Protein AF-A0A7K2KNV4-F1 (afdb_monomer_lite)

Sequence (70 aa):
MSGERTTATADPYFPDHGDSRYRVHRYELALEYRPGPNRLAGTARLSAIAGRAPLTEFQLNLSDFRVGRI

Secondary structure (DSSP, 8-state):
--------PPPSS-TTS--TTEEEEEEEEEEEEETTTTEEEEEEEEEEEE-SS--S-------S------

Structure (mmCIF, N/CA/C/O backbone):
data_AF-A0A7K2KNV4-F1
#
_entry.id   AF-A0A7K2KNV4-F1
#
loop_
_atom_site.group_PDB
_atom_site.id
_atom_site.type_symbol
_atom_site.label_atom_id
_atom_site.label_alt_id
_atom_site.label_comp_id
_atom_site.label_asym_id
_atom_site.label_entity_id
_atom_site.label_seq_id
_atom_site.pdbx_PDB_ins_code
_atom_site.Cartn_x
_atom_site.Cartn_y
_atom_site.Cartn_z
_atom_site.occupancy
_atom_site.B_iso_or_equiv
_atom_site.auth_seq_id
_atom_site.auth_comp_id
_atom_site.auth_asym_id
_atom_site.auth_atom_id
_atom_site.pdbx_PDB_model_num
ATOM 1 N N . MET A 1 1 ? 27.594 -16.954 -22.021 1.00 36.84 1 MET A N 1
ATOM 2 C CA . MET A 1 1 ? 27.001 -17.222 -20.695 1.00 36.84 1 MET A CA 1
ATOM 3 C C . MET A 1 1 ? 25.637 -16.564 -20.672 1.00 36.84 1 MET A C 1
ATOM 5 O O . MET A 1 1 ? 25.546 -15.349 -20.557 1.00 36.84 1 MET A O 1
ATOM 9 N N . SER A 1 2 ? 24.603 -17.347 -20.961 1.00 34.69 2 SER A N 1
ATOM 10 C CA . SER A 1 2 ? 23.237 -16.862 -21.146 1.00 34.69 2 SER A CA 1
ATOM 11 C C . SER A 1 2 ? 22.635 -16.564 -19.778 1.00 34.69 2 SER A C 1
ATOM 13 O O . SER A 1 2 ? 22.387 -17.485 -19.009 1.00 34.69 2 SER A O 1
ATOM 15 N N . GLY A 1 3 ? 22.471 -15.281 -19.452 1.00 36.81 3 GLY A N 1
ATOM 16 C CA . GLY A 1 3 ? 21.761 -14.854 -18.251 1.00 36.81 3 GLY A CA 1
ATOM 17 C C . GLY A 1 3 ? 20.302 -15.267 -18.370 1.00 36.81 3 GLY A C 1
ATOM 18 O O . GLY A 1 3 ? 19.574 -14.760 -19.223 1.00 36.81 3 GLY A O 1
ATOM 19 N N . GLU A 1 4 ? 19.916 -16.238 -17.557 1.00 39.62 4 GLU A N 1
ATOM 20 C CA . GLU A 1 4 ? 18.569 -16.772 -17.457 1.00 39.62 4 GLU A CA 1
ATOM 21 C C . GLU A 1 4 ? 17.582 -15.620 -17.229 1.00 39.62 4 GLU A C 1
ATOM 23 O O . GLU A 1 4 ? 17.714 -14.826 -16.295 1.00 39.62 4 GLU A O 1
ATOM 28 N N . ARG A 1 5 ? 16.627 -15.469 -18.153 1.00 48.44 5 ARG A N 1
ATOM 29 C CA . ARG A 1 5 ? 15.505 -14.540 -18.010 1.00 48.44 5 ARG A CA 1
ATOM 30 C C . ARG A 1 5 ? 14.692 -15.000 -16.809 1.00 48.44 5 ARG A C 1
ATOM 32 O O . ARG A 1 5 ? 13.792 -15.815 -16.959 1.00 48.44 5 ARG A O 1
ATOM 39 N N . THR A 1 6 ? 14.946 -14.443 -15.635 1.00 47.16 6 THR A N 1
ATOM 40 C CA . THR A 1 6 ? 13.952 -14.483 -14.567 1.00 47.16 6 THR A CA 1
ATOM 41 C C . THR A 1 6 ? 12.863 -13.480 -14.938 1.00 47.16 6 THR A C 1
ATOM 43 O O . THR A 1 6 ? 12.804 -12.366 -14.426 1.00 47.16 6 THR A O 1
ATOM 46 N N . THR A 1 7 ? 11.992 -13.848 -15.881 1.00 54.69 7 THR A N 1
ATOM 47 C CA . THR A 1 7 ? 10.590 -13.460 -15.726 1.00 54.69 7 THR A CA 1
ATOM 48 C C . THR A 1 7 ? 10.225 -13.985 -14.351 1.00 54.69 7 THR A C 1
ATOM 50 O O . THR A 1 7 ? 10.266 -15.198 -14.162 1.00 54.69 7 THR A O 1
ATOM 53 N N . ALA A 1 8 ? 10.049 -13.102 -13.368 1.00 62.44 8 ALA A N 1
ATOM 54 C CA . ALA A 1 8 ? 9.622 -13.521 -12.044 1.00 62.44 8 ALA A CA 1
ATOM 55 C C . ALA A 1 8 ? 8.361 -14.364 -12.245 1.00 62.44 8 ALA A C 1
ATOM 57 O O . ALA A 1 8 ? 7.338 -13.844 -12.688 1.00 62.44 8 ALA A O 1
ATOM 58 N N . THR A 1 9 ? 8.487 -15.678 -12.061 1.00 67.44 9 THR A N 1
ATOM 59 C CA . THR A 1 9 ? 7.348 -16.585 -12.096 1.00 67.44 9 THR A CA 1
ATOM 60 C C . THR A 1 9 ? 6.353 -16.048 -11.080 1.00 67.44 9 THR A C 1
ATOM 62 O O . THR A 1 9 ? 6.768 -15.670 -9.981 1.00 67.44 9 THR A O 1
ATOM 65 N N . ALA A 1 10 ? 5.080 -15.950 -11.469 1.00 74.56 10 ALA A N 1
ATOM 66 C CA . ALA A 1 10 ? 4.022 -15.522 -10.563 1.00 74.56 10 ALA A CA 1
ATOM 67 C C .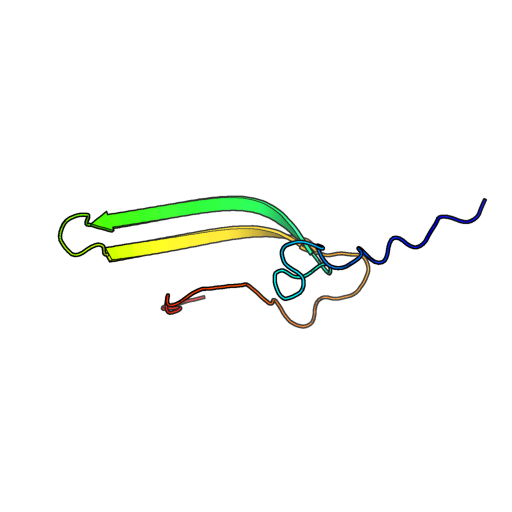 ALA A 1 10 ? 4.133 -16.302 -9.246 1.00 74.56 10 ALA A C 1
ATOM 69 O O . ALA A 1 10 ? 4.456 -17.496 -9.263 1.00 74.56 10 ALA A O 1
ATOM 70 N N . ASP A 1 11 ? 3.932 -15.614 -8.121 1.00 82.25 11 ASP A N 1
ATOM 71 C CA . ASP A 1 11 ? 4.024 -16.237 -6.804 1.00 82.25 11 ASP A CA 1
ATOM 72 C C . ASP A 1 11 ? 3.065 -17.443 -6.765 1.00 82.25 11 ASP A C 1
ATOM 74 O O . ASP A 1 11 ? 1.869 -17.266 -7.002 1.00 82.25 11 ASP A O 1
ATOM 78 N N . PRO A 1 12 ? 3.549 -18.673 -6.508 1.00 87.56 12 PRO A N 1
ATOM 79 C CA . PRO A 1 12 ? 2.703 -19.863 -6.562 1.00 87.56 12 PRO A CA 1
ATOM 80 C C . PRO A 1 12 ? 1.621 -19.878 -5.474 1.00 87.56 12 PRO A C 1
ATOM 82 O O . PRO A 1 12 ? 0.638 -20.602 -5.609 1.00 87.56 12 PRO A O 1
ATOM 85 N N . TYR A 1 13 ? 1.791 -19.101 -4.403 1.00 88.69 13 TYR A N 1
ATOM 86 C CA . TYR A 1 13 ? 0.805 -18.955 -3.336 1.00 88.69 13 TYR A CA 1
ATOM 87 C C . TYR A 1 13 ? -0.158 -17.799 -3.592 1.00 88.69 13 TYR A C 1
ATOM 89 O O . TYR A 1 13 ? -1.300 -17.844 -3.138 1.00 88.69 13 TYR A O 1
ATOM 97 N N . PHE A 1 14 ? 0.287 -16.780 -4.326 1.00 88.75 14 PHE A N 1
ATOM 98 C CA . PHE A 1 14 ? -0.487 -15.572 -4.587 1.00 88.75 14 PHE A CA 1
ATOM 99 C C . PHE A 1 14 ? -0.401 -15.147 -6.061 1.00 88.75 14 PHE A C 1
ATOM 101 O O . PHE A 1 14 ? 0.085 -14.055 -6.360 1.00 88.75 14 PHE A O 1
ATOM 108 N N . PRO A 1 15 ? -0.889 -15.982 -6.994 1.00 88.88 15 PRO A N 1
ATOM 109 C CA . PRO A 1 15 ? -0.694 -15.768 -8.429 1.00 88.88 15 PRO A CA 1
ATOM 110 C C . PRO A 1 15 ? -1.344 -14.478 -8.942 1.00 88.88 15 PRO A C 1
ATOM 112 O O . PRO A 1 15 ? -0.847 -13.879 -9.893 1.00 88.88 15 PRO A O 1
ATOM 115 N N . ASP A 1 16 ? -2.412 -14.029 -8.277 1.00 88.81 16 ASP A N 1
ATOM 116 C CA . ASP A 1 16 ? -3.164 -12.823 -8.632 1.00 88.81 16 ASP A CA 1
ATOM 117 C C . ASP A 1 16 ? -2.702 -11.572 -7.865 1.00 88.81 16 ASP A C 1
ATOM 119 O O . ASP A 1 16 ? -3.285 -10.497 -8.017 1.00 88.81 16 ASP A O 1
ATOM 123 N N . HIS A 1 17 ? -1.670 -11.684 -7.020 1.00 89.88 17 HIS A N 1
ATOM 124 C CA . HIS A 1 17 ? -1.196 -10.571 -6.208 1.00 89.88 17 HIS A CA 1
ATOM 125 C C . HIS A 1 17 ? 0.197 -10.101 -6.601 1.00 89.88 17 HIS A C 1
ATOM 127 O O . HIS A 1 17 ? 1.168 -10.849 -6.666 1.00 89.88 17 HIS A O 1
ATOM 133 N N . GLY A 1 18 ? 0.303 -8.780 -6.675 1.00 89.56 18 GLY A N 1
ATOM 134 C CA . GLY A 1 18 ? 1.567 -8.073 -6.769 1.00 89.56 18 GLY A CA 1
ATOM 135 C C . GLY A 1 18 ? 1.828 -7.621 -8.191 1.00 89.56 18 GLY A C 1
ATOM 136 O O . GLY A 1 18 ? 1.037 -7.848 -9.101 1.00 89.56 18 GLY A O 1
ATOM 137 N N . ASP A 1 19 ? 2.942 -6.929 -8.360 1.00 91.44 19 ASP A N 1
ATOM 138 C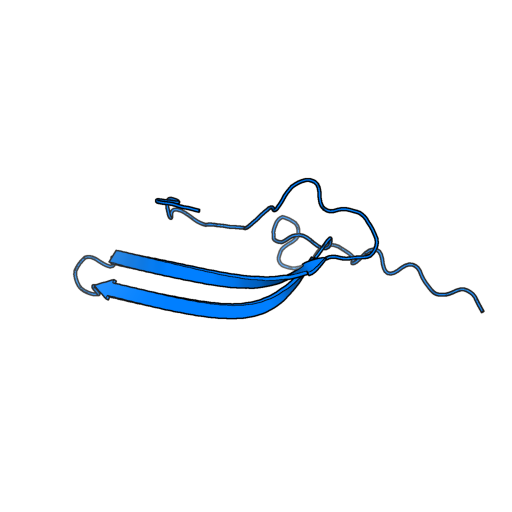 CA . ASP A 1 19 ? 3.374 -6.445 -9.658 1.00 91.44 19 ASP A CA 1
ATOM 139 C C . ASP A 1 19 ? 4.886 -6.624 -9.748 1.00 91.44 19 ASP A C 1
ATOM 141 O O . ASP A 1 19 ? 5.661 -5.943 -9.074 1.00 91.44 19 ASP A O 1
ATOM 145 N N . SER A 1 20 ? 5.316 -7.575 -10.575 1.00 89.12 20 SER A N 1
ATOM 146 C CA . SER A 1 20 ? 6.729 -7.920 -10.731 1.00 89.12 20 SER A CA 1
ATOM 147 C C . SER A 1 20 ? 7.543 -6.838 -11.446 1.00 89.12 20 SER A C 1
ATOM 149 O O . SER A 1 20 ? 8.764 -6.966 -11.562 1.00 89.12 20 SER A O 1
ATOM 151 N N . ARG A 1 21 ? 6.899 -5.788 -11.979 1.00 91.69 21 ARG A N 1
ATOM 152 C CA . ARG A 1 21 ? 7.580 -4.696 -12.691 1.00 91.69 21 ARG A CA 1
ATOM 153 C C . ARG A 1 21 ? 8.333 -3.761 -11.754 1.00 91.69 21 ARG A C 1
ATOM 155 O O . ARG A 1 21 ? 9.191 -3.016 -12.227 1.00 91.69 21 ARG A O 1
ATOM 162 N N . TYR A 1 22 ? 8.057 -3.786 -10.453 1.00 93.69 22 TYR A N 1
ATOM 163 C CA . TYR A 1 22 ? 8.784 -3.001 -9.463 1.00 93.69 22 TYR A CA 1
ATOM 164 C C . TYR A 1 22 ? 9.002 -3.791 -8.173 1.00 93.69 22 TYR A C 1
ATOM 166 O O . TYR A 1 22 ? 8.363 -4.803 -7.907 1.00 93.69 22 TYR A O 1
ATOM 174 N N . ARG A 1 23 ? 9.921 -3.305 -7.340 1.00 93.19 23 ARG A N 1
ATOM 175 C CA . ARG A 1 23 ? 10.155 -3.836 -5.997 1.00 93.19 23 ARG A CA 1
ATOM 176 C C . ARG A 1 23 ? 10.061 -2.710 -4.983 1.00 93.19 23 ARG A C 1
ATOM 178 O O . ARG A 1 23 ? 10.890 -1.797 -4.999 1.00 93.19 23 ARG A O 1
ATOM 185 N N . VAL A 1 24 ? 9.092 -2.794 -4.076 1.00 96.19 24 VAL A N 1
ATOM 186 C CA . VAL A 1 24 ? 9.048 -1.919 -2.899 1.00 96.19 24 VAL A CA 1
ATOM 187 C C . VAL A 1 24 ? 10.141 -2.358 -1.935 1.00 96.19 24 VAL A C 1
ATOM 189 O O . VAL A 1 24 ? 10.269 -3.539 -1.629 1.00 96.19 24 VAL A O 1
ATOM 192 N N . HIS A 1 25 ? 10.952 -1.416 -1.474 1.00 96.69 25 HIS A N 1
ATOM 193 C CA . HIS A 1 25 ? 12.026 -1.690 -0.517 1.00 96.69 25 HIS A CA 1
ATOM 194 C C . HIS A 1 25 ? 11.791 -1.017 0.839 1.00 96.69 25 HIS A C 1
ATOM 196 O O . HIS A 1 25 ? 12.503 -1.312 1.796 1.00 96.69 25 HIS A O 1
ATOM 202 N N . ARG A 1 26 ? 10.818 -0.102 0.937 1.00 97.88 26 ARG A N 1
ATOM 203 C CA . ARG A 1 26 ? 10.426 0.535 2.196 1.00 97.88 26 ARG A CA 1
ATOM 204 C C . ARG A 1 26 ? 8.939 0.863 2.190 1.00 97.88 26 ARG A C 1
ATOM 206 O O . ARG A 1 26 ? 8.438 1.462 1.238 1.00 97.88 26 ARG A O 1
ATOM 213 N N . TYR A 1 27 ? 8.291 0.517 3.294 1.00 98.12 27 TYR A N 1
ATOM 214 C CA . TYR A 1 27 ? 6.932 0.914 3.622 1.00 98.12 2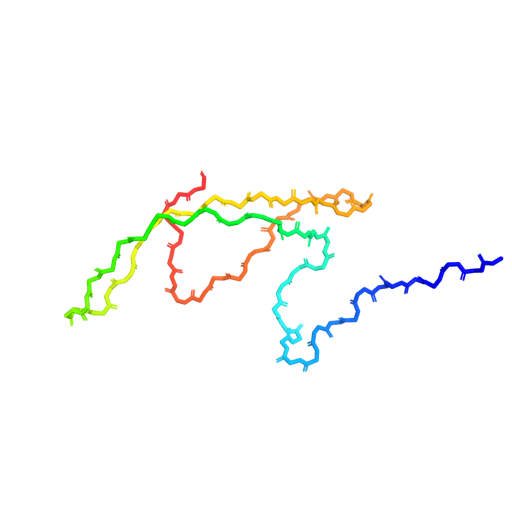7 TYR A CA 1
ATOM 215 C C . TYR A 1 27 ? 6.976 1.778 4.871 1.00 98.12 27 TYR A C 1
ATOM 217 O O . TYR A 1 27 ? 7.537 1.380 5.890 1.00 98.12 27 TYR A O 1
ATOM 225 N N . GLU A 1 28 ? 6.382 2.956 4.785 1.00 98.50 28 GLU A N 1
ATOM 226 C CA . GLU A 1 28 ? 6.169 3.830 5.930 1.00 98.50 28 GLU A CA 1
ATOM 227 C C . GLU A 1 28 ? 4.668 3.935 6.133 1.00 98.50 28 GLU A C 1
ATOM 229 O O . GLU A 1 28 ? 3.957 4.456 5.273 1.00 98.50 28 GLU A O 1
ATOM 234 N N . LEU A 1 29 ? 4.193 3.363 7.237 1.00 98.00 29 LEU A N 1
ATOM 235 C CA . LEU A 1 29 ? 2.776 3.230 7.542 1.00 98.00 29 LEU A CA 1
ATOM 236 C C . LEU A 1 29 ? 2.466 4.035 8.801 1.00 98.00 29 LEU A C 1
ATOM 238 O O . LEU A 1 29 ? 3.001 3.746 9.871 1.00 98.00 29 LEU A O 1
ATOM 242 N N . ALA A 1 30 ? 1.587 5.025 8.673 1.00 98.31 30 ALA A N 1
ATOM 243 C CA . ALA A 1 30 ? 0.984 5.712 9.806 1.00 98.31 30 ALA A CA 1
ATOM 244 C C . ALA A 1 30 ? -0.448 5.196 9.949 1.00 98.31 30 ALA A C 1
ATOM 246 O O . ALA A 1 30 ? -1.304 5.506 9.121 1.00 98.31 30 ALA A O 1
ATOM 247 N N . LEU A 1 31 ? -0.682 4.352 10.957 1.00 97.56 31 LEU A N 1
ATOM 248 C CA . LEU A 1 31 ? -1.933 3.618 11.129 1.00 97.56 31 LEU A CA 1
ATOM 249 C C . LEU A 1 31 ? -2.726 4.129 12.332 1.00 97.56 31 LEU A C 1
ATOM 251 O O . LEU A 1 31 ? -2.200 4.274 13.432 1.00 97.56 31 LEU A O 1
ATOM 255 N N . GLU A 1 32 ? -4.022 4.307 12.118 1.00 97.50 32 GLU A N 1
ATOM 256 C CA . GLU A 1 32 ? -5.020 4.602 13.135 1.00 97.50 32 GLU A CA 1
ATOM 257 C C . GLU A 1 32 ? -5.952 3.396 13.264 1.00 97.50 32 GLU A C 1
ATOM 259 O O . GLU A 1 32 ? -6.834 3.172 12.428 1.00 97.50 32 GLU A O 1
ATOM 264 N N . TYR A 1 33 ? -5.754 2.598 14.314 1.00 97.19 33 TYR A N 1
ATOM 265 C CA . TYR A 1 33 ? -6.577 1.424 14.584 1.00 97.19 33 TYR A CA 1
ATOM 266 C C . TYR A 1 33 ? -7.526 1.663 15.758 1.00 97.19 33 TYR A C 1
ATOM 268 O O . TYR A 1 33 ? -7.124 2.101 16.836 1.00 97.19 33 TYR A O 1
ATOM 276 N N . ARG A 1 34 ? -8.805 1.342 15.553 1.00 97.38 34 ARG A N 1
ATOM 277 C CA . ARG A 1 34 ? -9.861 1.378 16.567 1.00 97.38 34 ARG A CA 1
ATOM 278 C C . ARG A 1 34 ? -10.396 -0.044 16.771 1.00 97.38 34 ARG A C 1
ATOM 280 O O . ARG A 1 34 ? -11.234 -0.468 15.973 1.00 97.38 34 ARG A O 1
ATOM 287 N N . PRO A 1 35 ? -9.980 -0.754 17.838 1.00 96.44 35 PRO A N 1
ATOM 288 C CA . PRO A 1 35 ? -10.335 -2.159 18.039 1.00 96.44 35 PRO A CA 1
ATOM 289 C C . PRO A 1 35 ? -11.835 -2.421 18.196 1.00 96.44 35 PRO A C 1
ATOM 291 O O . PRO A 1 35 ? -12.350 -3.352 17.595 1.00 96.44 35 PRO A O 1
ATOM 294 N N . GLY A 1 36 ? -12.552 -1.583 18.956 1.00 97.38 36 GLY A N 1
ATOM 295 C CA . GLY A 1 36 ? -13.986 -1.773 19.227 1.00 97.38 36 GLY A CA 1
ATOM 296 C C . GLY A 1 36 ? -14.839 -1.916 17.958 1.00 97.38 36 GLY A C 1
ATOM 297 O O . GLY A 1 36 ? -15.480 -2.945 17.778 1.00 97.38 36 GLY A O 1
ATOM 298 N N . PRO A 1 37 ? -14.827 -0.926 17.045 1.00 96.25 37 PRO A N 1
ATOM 299 C CA . PRO A 1 37 ? -15.493 -1.044 15.749 1.00 96.25 37 PRO A CA 1
ATOM 300 C C . PRO A 1 37 ? -14.667 -1.808 14.694 1.00 96.25 37 PRO A C 1
ATOM 302 O O . PRO A 1 37 ? -15.064 -1.817 13.533 1.00 96.25 37 PRO A O 1
ATOM 305 N N . ASN A 1 38 ? -13.506 -2.370 15.058 1.00 95.56 38 ASN A N 1
ATOM 306 C CA . ASN A 1 38 ? -12.526 -2.986 14.157 1.00 95.56 38 ASN A CA 1
ATOM 307 C C . ASN A 1 38 ? -12.215 -2.133 12.909 1.00 95.56 38 ASN A C 1
ATOM 309 O O . ASN A 1 38 ? -12.273 -2.596 11.770 1.00 95.56 38 ASN A O 1
ATOM 313 N N . ARG A 1 39 ? -11.932 -0.843 13.120 1.00 95.56 39 ARG A N 1
ATOM 314 C CA . ARG A 1 39 ? -11.679 0.103 12.026 1.00 95.56 39 ARG A CA 1
ATOM 315 C C . ARG A 1 39 ? -10.196 0.403 11.909 1.00 95.56 39 ARG A C 1
ATOM 317 O O . ARG A 1 39 ? -9.584 0.819 12.889 1.00 95.56 39 ARG A O 1
ATOM 324 N N . LEU A 1 40 ? -9.665 0.286 10.697 1.00 97.38 40 LEU A N 1
ATO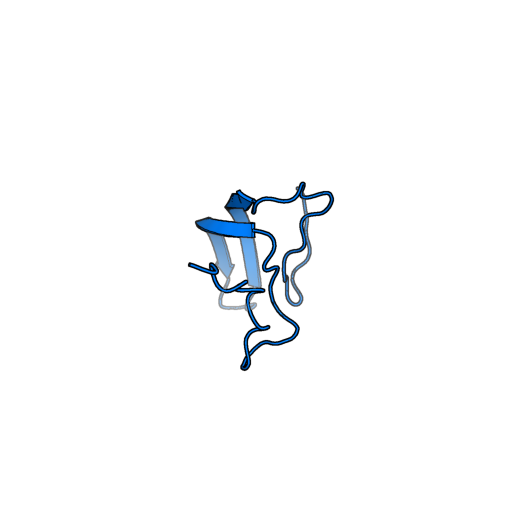M 325 C CA . LEU A 1 40 ? -8.314 0.705 10.346 1.00 97.38 40 LEU A CA 1
ATOM 326 C C . LEU A 1 40 ? -8.372 1.844 9.322 1.00 97.38 40 LEU A C 1
ATOM 328 O O . LEU A 1 40 ? -9.110 1.774 8.339 1.00 97.38 40 LEU A O 1
ATOM 332 N N . ALA A 1 41 ? -7.603 2.894 9.576 1.00 97.12 41 ALA A N 1
ATOM 333 C CA . ALA A 1 41 ? -7.325 3.974 8.639 1.00 97.12 41 ALA A CA 1
ATOM 334 C C . ALA A 1 41 ? -5.830 4.306 8.687 1.00 97.12 41 ALA A C 1
ATOM 336 O O . ALA A 1 41 ? -5.122 3.862 9.590 1.00 97.12 41 ALA A O 1
ATOM 337 N N . GLY A 1 42 ? -5.339 5.071 7.719 1.00 97.25 42 GLY A N 1
ATOM 338 C CA . GLY A 1 42 ? -3.950 5.500 7.739 1.00 97.25 42 GLY A CA 1
ATOM 339 C C . GLY A 1 42 ? -3.465 6.073 6.423 1.00 97.25 42 GLY A C 1
ATOM 340 O O . GLY A 1 42 ? -4.208 6.167 5.444 1.00 97.25 42 GLY A O 1
ATOM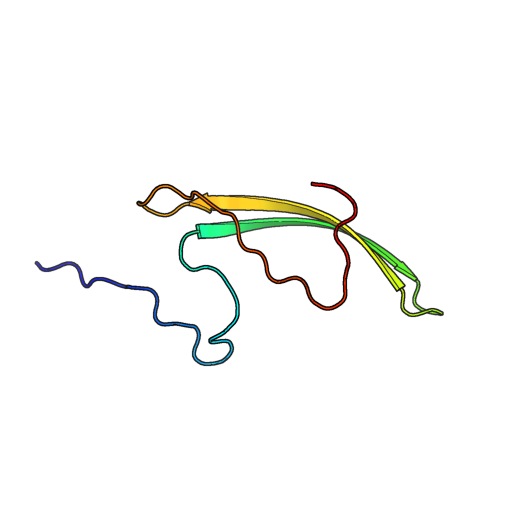 341 N N . THR A 1 43 ? -2.188 6.427 6.417 1.00 98.25 43 THR A N 1
ATOM 342 C CA . THR A 1 43 ? -1.443 6.800 5.218 1.00 98.25 43 THR A CA 1
ATOM 343 C C . THR A 1 43 ? -0.285 5.832 5.021 1.00 98.25 43 THR A C 1
ATOM 345 O O . THR A 1 43 ? 0.310 5.331 5.979 1.00 98.25 43 THR A O 1
ATOM 348 N N . ALA A 1 44 ? 0.018 5.546 3.758 1.00 98.19 44 ALA A N 1
ATOM 349 C CA . ALA A 1 44 ? 1.126 4.691 3.372 1.00 98.19 44 ALA A CA 1
ATOM 350 C C . ALA A 1 44 ? 2.015 5.441 2.383 1.00 98.19 44 ALA A C 1
ATOM 352 O O . ALA A 1 44 ? 1.537 5.949 1.369 1.00 98.19 44 ALA A O 1
ATOM 353 N N . ARG A 1 45 ? 3.317 5.484 2.661 1.00 98.12 45 ARG A N 1
ATOM 354 C CA . ARG A 1 45 ? 4.336 5.922 1.707 1.00 98.12 45 ARG A CA 1
ATOM 355 C C . ARG A 1 45 ? 5.176 4.718 1.310 1.00 98.12 45 ARG A C 1
ATOM 357 O O . ARG A 1 45 ? 5.790 4.064 2.153 1.00 98.12 45 ARG A O 1
ATOM 364 N N . LEU A 1 46 ? 5.191 4.433 0.013 1.00 97.50 46 LEU A N 1
ATOM 365 C CA . LEU A 1 46 ? 5.932 3.324 -0.570 1.00 97.50 46 LEU A CA 1
ATOM 366 C C . LEU A 1 46 ? 7.150 3.888 -1.298 1.00 97.50 46 LEU A C 1
ATOM 368 O O . LEU A 1 46 ? 7.018 4.784 -2.130 1.00 97.50 46 LEU A O 1
ATOM 372 N N . SER A 1 47 ? 8.335 3.361 -0.995 1.00 97.88 47 SER A N 1
ATOM 373 C CA . SER A 1 47 ? 9.537 3.613 -1.798 1.00 97.88 47 SER A CA 1
ATOM 374 C C . SER A 1 47 ? 9.850 2.364 -2.607 1.00 97.88 47 SER A C 1
ATOM 376 O O . SER A 1 47 ? 10.091 1.292 -2.040 1.00 97.88 47 SER A O 1
ATOM 378 N N . ALA A 1 48 ? 9.801 2.498 -3.929 1.00 96.44 48 ALA A N 1
ATOM 379 C CA . ALA A 1 48 ? 9.925 1.392 -4.862 1.00 96.44 48 ALA A CA 1
ATOM 380 C C . ALA A 1 48 ? 10.958 1.677 -5.950 1.00 96.44 48 ALA A C 1
ATOM 382 O O . ALA A 1 48 ? 11.158 2.818 -6.361 1.00 96.44 48 ALA A O 1
ATOM 383 N N . ILE A 1 49 ? 11.591 0.609 -6.428 1.00 95.62 49 ILE A N 1
ATOM 384 C CA . ILE A 1 49 ? 12.512 0.631 -7.562 1.00 95.62 49 ILE A CA 1
ATOM 385 C C . ILE A 1 49 ? 11.808 -0.056 -8.728 1.00 95.62 49 ILE A C 1
ATOM 387 O O . ILE A 1 49 ? 11.451 -1.232 -8.624 1.00 95.62 49 ILE A O 1
ATOM 391 N N . ALA A 1 50 ? 11.601 0.677 -9.821 1.00 95.12 50 ALA A N 1
ATOM 392 C CA . ALA A 1 50 ? 11.098 0.109 -11.065 1.00 95.12 50 ALA A CA 1
ATOM 393 C C . ALA A 1 50 ? 12.156 -0.797 -11.716 1.00 95.12 50 ALA A C 1
ATOM 395 O O . ALA A 1 50 ? 13.363 -0.602 -11.549 1.00 95.12 50 ALA A O 1
ATOM 396 N N . GLY A 1 51 ? 11.690 -1.801 -12.455 1.00 90.75 51 GLY A N 1
ATOM 397 C CA . GLY A 1 51 ? 12.528 -2.657 -13.280 1.00 90.75 51 GLY A CA 1
ATOM 398 C C . GLY A 1 51 ? 13.100 -1.925 -14.497 1.00 90.75 51 GLY A C 1
ATOM 399 O O . GLY A 1 51 ? 13.130 -0.701 -14.583 1.00 90.75 51 GLY A O 1
ATOM 400 N N . ARG A 1 52 ? 13.577 -2.698 -15.477 1.00 89.62 52 ARG A N 1
ATOM 401 C CA . ARG A 1 52 ? 14.255 -2.145 -16.664 1.00 89.62 52 ARG A CA 1
ATOM 402 C C . ARG A 1 52 ? 13.312 -1.454 -17.654 1.00 89.62 52 ARG A C 1
ATOM 404 O O . ARG A 1 52 ? 13.771 -0.629 -18.435 1.00 89.62 52 ARG A O 1
ATOM 411 N N . ALA A 1 53 ? 12.036 -1.830 -17.666 1.00 90.12 53 ALA A N 1
ATOM 412 C CA . ALA A 1 53 ? 11.039 -1.242 -18.552 1.00 90.12 53 ALA A CA 1
ATOM 413 C C . ALA A 1 53 ? 10.373 -0.024 -17.886 1.00 90.12 53 ALA A C 1
ATOM 415 O O . ALA A 1 53 ? 10.194 -0.037 -16.665 1.00 90.12 53 ALA A O 1
ATOM 416 N N . PRO A 1 54 ? 9.970 1.000 -18.662 1.00 90.88 54 PRO A N 1
ATOM 417 C CA . PRO A 1 54 ? 9.167 2.098 -18.143 1.00 90.88 54 PRO A CA 1
ATOM 418 C C . PRO A 1 54 ? 7.877 1.592 -17.496 1.00 90.88 54 PRO A C 1
ATOM 420 O O . PRO A 1 54 ? 7.205 0.710 -18.033 1.00 90.88 54 PRO A O 1
ATOM 423 N N . LEU A 1 55 ? 7.526 2.179 -16.356 1.00 94.06 55 LEU A N 1
ATOM 424 C CA . LEU A 1 55 ? 6.316 1.849 -15.619 1.00 94.06 55 LEU A CA 1
ATOM 425 C C . LEU A 1 55 ? 5.237 2.886 -15.949 1.00 94.06 55 LEU A C 1
ATOM 427 O O . LEU A 1 55 ? 5.293 4.015 -15.471 1.00 94.06 55 LEU A O 1
ATOM 431 N N . THR A 1 56 ? 4.295 2.521 -16.819 1.00 93.88 56 THR A N 1
ATOM 432 C CA . THR A 1 56 ? 3.211 3.413 -17.277 1.00 93.88 56 THR A CA 1
ATOM 433 C C . THR A 1 56 ? 2.019 3.452 -16.323 1.00 93.88 56 THR A C 1
ATOM 435 O O . THR A 1 56 ? 1.195 4.355 -16.406 1.00 93.88 56 THR A O 1
ATOM 438 N N . GLU A 1 57 ? 1.928 2.482 -15.418 1.00 94.25 57 GLU A N 1
ATOM 439 C CA . GLU A 1 57 ? 0.880 2.348 -14.410 1.00 94.25 57 GLU A CA 1
ATOM 440 C C . GLU A 1 57 ? 1.476 1.762 -13.125 1.00 94.25 57 GLU A C 1
ATOM 442 O O . GLU A 1 57 ? 2.449 1.010 -13.179 1.00 94.25 57 GLU A O 1
ATOM 447 N N . PHE A 1 58 ? 0.890 2.082 -11.972 1.00 92.50 58 PHE A N 1
ATOM 448 C CA . PHE A 1 58 ? 1.330 1.560 -10.680 1.00 92.50 58 PHE A CA 1
ATOM 449 C C . PHE A 1 58 ? 0.189 0.783 -10.025 1.00 92.50 58 PHE A C 1
ATOM 451 O O . PHE A 1 58 ? -0.729 1.380 -9.463 1.00 92.50 58 PHE A O 1
ATOM 458 N N . GLN A 1 59 ? 0.228 -0.547 -10.123 1.00 94.00 59 GLN A N 1
ATOM 459 C CA . GLN A 1 59 ? -0.805 -1.407 -9.552 1.00 94.00 59 GLN A CA 1
ATOM 460 C C . GLN A 1 59 ? -0.433 -1.815 -8.127 1.00 94.00 59 GLN A C 1
ATOM 462 O O . GLN A 1 59 ? 0.640 -2.367 -7.889 1.00 94.00 59 GLN A O 1
ATOM 467 N N . LEU A 1 60 ? -1.336 -1.564 -7.180 1.00 94.69 60 LEU A N 1
ATOM 468 C CA . LEU A 1 60 ? -1.223 -1.990 -5.789 1.00 94.69 60 LEU A CA 1
ATOM 469 C C . LEU A 1 60 ? -2.418 -2.859 -5.422 1.00 94.69 60 LEU A C 1
ATOM 471 O O . LEU A 1 60 ? -3.551 -2.539 -5.773 1.00 94.69 60 LEU A O 1
ATOM 475 N N . ASN A 1 61 ? -2.168 -3.912 -4.649 1.00 94.50 61 ASN A N 1
ATOM 476 C CA . ASN A 1 61 ? -3.253 -4.654 -4.025 1.00 94.50 61 ASN A CA 1
ATOM 477 C C . ASN A 1 61 ? -3.759 -3.864 -2.822 1.00 94.50 61 ASN A C 1
ATOM 479 O O . ASN A 1 61 ? -2.992 -3.540 -1.912 1.00 94.50 61 ASN A O 1
ATOM 483 N N . LEU A 1 62 ? -5.057 -3.608 -2.802 1.00 95.12 62 LEU A N 1
ATOM 484 C CA . LEU A 1 62 ? -5.764 -3.064 -1.660 1.00 95.12 62 LEU A CA 1
ATOM 485 C C . LEU A 1 62 ? -7.011 -3.926 -1.483 1.00 95.12 62 LEU A C 1
ATOM 487 O O . LEU A 1 62 ? -7.768 -4.088 -2.434 1.00 95.12 62 LEU A O 1
ATOM 491 N N . SER A 1 63 ? -7.185 -4.523 -0.303 1.00 92.88 63 SER A N 1
ATOM 492 C CA . SER A 1 63 ? -8.399 -5.273 0.053 1.00 92.88 63 SER A CA 1
ATOM 493 C C . SER A 1 63 ? -9.609 -4.321 0.137 1.00 92.88 63 SER A C 1
ATOM 495 O O . SER A 1 63 ? -9.641 -3.287 -0.521 1.00 92.88 63 SER A O 1
ATOM 497 N N . ASP A 1 64 ? -10.585 -4.580 1.004 1.00 93.75 64 ASP A N 1
ATOM 498 C CA . ASP A 1 64 ? -11.823 -3.782 1.103 1.00 93.75 64 ASP A CA 1
ATOM 499 C C . ASP A 1 64 ? -11.643 -2.318 1.572 1.00 93.75 64 ASP A C 1
ATOM 501 O O . ASP A 1 64 ? -12.614 -1.585 1.797 1.00 93.75 64 ASP A O 1
ATOM 505 N N . PHE A 1 65 ? -10.401 -1.861 1.731 1.00 95.69 65 PHE A N 1
ATOM 506 C CA . PHE A 1 65 ? -10.084 -0.470 2.014 1.00 95.69 65 PHE A CA 1
ATOM 507 C C . PHE A 1 65 ? -10.324 0.418 0.793 1.00 95.69 65 PHE A C 1
ATOM 509 O O . PHE A 1 65 ? -10.259 0.002 -0.360 1.00 95.69 65 PHE A O 1
ATOM 516 N N . ARG A 1 66 ? -10.573 1.700 1.057 1.00 96.25 66 ARG A N 1
ATOM 517 C CA . ARG A 1 66 ? -10.798 2.710 0.021 1.00 96.25 66 ARG A CA 1
ATOM 518 C C . ARG A 1 66 ? -9.666 3.720 0.030 1.00 96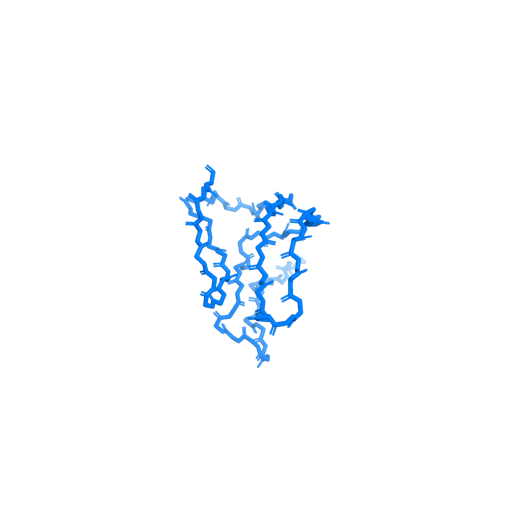.25 66 ARG A C 1
ATOM 520 O O . ARG A 1 66 ? -9.241 4.167 1.095 1.00 96.25 66 ARG A O 1
ATOM 527 N N . VAL A 1 67 ? -9.228 4.120 -1.157 1.00 96.75 67 VAL A N 1
ATOM 528 C CA . VAL A 1 67 ? -8.257 5.203 -1.320 1.00 96.75 67 VAL A CA 1
ATOM 529 C C . VAL A 1 67 ? -8.968 6.537 -1.118 1.00 96.75 67 VAL A C 1
ATOM 531 O O . VAL A 1 67 ? -9.917 6.855 -1.829 1.00 96.75 67 VAL A O 1
ATOM 534 N N . GLY A 1 68 ? -8.514 7.316 -0.136 1.00 96.00 68 GLY A N 1
ATOM 535 C CA . GLY A 1 68 ? -9.007 8.680 0.078 1.00 96.00 68 GLY A CA 1
ATOM 536 C C . GLY A 1 68 ? -8.262 9.723 -0.758 1.00 96.00 68 GLY A C 1
ATOM 537 O O . GLY A 1 68 ? -8.872 10.661 -1.265 1.00 96.00 68 GLY A O 1
ATOM 538 N N . ARG A 1 69 ? -6.939 9.569 -0.886 1.00 95.19 69 ARG A N 1
ATOM 539 C CA . ARG A 1 69 ? -6.039 10.471 -1.613 1.00 95.19 69 ARG A CA 1
ATOM 540 C C . ARG A 1 69 ? -4.789 9.709 -2.057 1.00 95.19 69 ARG A C 1
ATOM 542 O O . ARG A 1 69 ? -4.371 8.787 -1.358 1.00 95.19 69 ARG A O 1
ATOM 549 N N . ILE A 1 70 ? -4.214 10.145 -3.176 1.00 93.31 70 ILE A N 1
ATOM 550 C CA . ILE A 1 70 ? -2.878 9.790 -3.668 1.00 93.31 70 ILE A CA 1
ATOM 551 C C . ILE A 1 70 ? -2.077 11.085 -3.794 1.00 93.31 70 ILE A C 1
ATOM 553 O O . ILE A 1 70 ? -2.696 12.101 -4.193 1.00 93.31 70 ILE A O 1
#

Foldseek 3Di:
DDDDPPPPQQDPVCNPADDPQKAFPDKDWDWDADVVVRDIDTDIDTDMDGDPDDDPDDDHDDPPDDDPDD

pLDDT: mean 88.05, std 16.55, range [34.69, 98.5]

Radius of gyration: 16.12 Å; chains: 1; bounding box: 42×30×40 Å